Protein AF-A0A356KHK5-F1 (afdb_monomer_lite)

Radius of gyration: 16.65 Å; chains: 1; bounding box: 41×24×40 Å

Foldseek 3Di:
DDPVVVVVVVVVVPDDPVVNVVVVVVVVVVVVVVLLVVLCVVCVPDDPVRSVVVVVVVVVPPPPPPPD

Sequence (68 aa):
MNEARRVQLEIFRSWTPAERLQRGIELSAFCFEAREDRLRRQHPEASAAELRELRLREVLRTPSTRLE

Structure (mmCIF, N/CA/C/O backbone):
data_AF-A0A356KHK5-F1
#
_entry.id   AF-A0A356KHK5-F1
#
loop_
_atom_site.group_PDB
_atom_site.id
_atom_site.type_symbol
_atom_site.label_atom_id
_atom_site.label_alt_id
_atom_site.label_comp_id
_atom_site.label_asym_id
_atom_site.label_entity_id
_atom_site.label_seq_id
_atom_site.pdbx_PDB_ins_code
_atom_site.Cartn_x
_atom_site.Cartn_y
_atom_site.Cartn_z
_atom_site.occupancy
_atom_site.B_iso_or_equiv
_atom_site.auth_seq_id
_atom_site.auth_comp_id
_atom_site.auth_asym_id
_atom_site.auth_atom_id
_atom_site.pdbx_PDB_model_num
ATOM 1 N N . MET A 1 1 ? -24.400 11.004 4.944 1.00 62.28 1 MET A N 1
ATOM 2 C CA . MET A 1 1 ? -23.413 9.897 4.927 1.00 62.28 1 MET A CA 1
ATOM 3 C C . MET A 1 1 ? -24.091 8.698 4.280 1.00 62.28 1 MET A C 1
ATOM 5 O O . MET A 1 1 ? -25.206 8.412 4.691 1.00 62.28 1 MET A O 1
ATOM 9 N N . ASN A 1 2 ? -23.513 8.070 3.245 1.00 90.25 2 ASN A N 1
ATOM 10 C CA . ASN A 1 2 ? -24.158 6.911 2.611 1.00 90.25 2 ASN A CA 1
ATOM 11 C C . ASN A 1 2 ? -24.072 5.668 3.519 1.00 90.25 2 ASN A C 1
ATOM 13 O O . ASN A 1 2 ? -23.241 5.608 4.429 1.00 90.25 2 ASN A O 1
ATOM 17 N N . GLU A 1 3 ? -24.952 4.699 3.290 1.00 91.81 3 GLU A N 1
ATOM 18 C CA . GLU A 1 3 ? -25.072 3.492 4.113 1.00 91.81 3 GLU A CA 1
ATOM 19 C C . GLU A 1 3 ? -23.776 2.674 4.169 1.00 91.81 3 GLU A C 1
ATOM 21 O O . GLU A 1 3 ? -23.361 2.256 5.248 1.00 91.81 3 GLU A O 1
ATOM 26 N N . ALA A 1 4 ? -23.065 2.562 3.046 1.00 90.38 4 ALA A N 1
ATOM 27 C CA . ALA A 1 4 ? -21.771 1.887 2.981 1.00 90.38 4 ALA A CA 1
ATOM 28 C C . ALA A 1 4 ? -20.735 2.507 3.936 1.00 90.38 4 ALA A C 1
ATOM 30 O O . ALA A 1 4 ? -20.049 1.794 4.666 1.00 90.38 4 ALA A O 1
ATOM 31 N N . ARG A 1 5 ? -20.658 3.843 3.997 1.00 91.12 5 ARG A N 1
ATOM 32 C CA . ARG A 1 5 ? -19.740 4.550 4.899 1.00 91.12 5 ARG A CA 1
ATOM 33 C C . ARG A 1 5 ? -20.116 4.361 6.368 1.00 91.12 5 ARG A C 1
ATOM 35 O O . ARG A 1 5 ? -19.227 4.307 7.213 1.00 91.12 5 ARG A O 1
ATOM 42 N N . ARG A 1 6 ? -21.410 4.247 6.683 1.00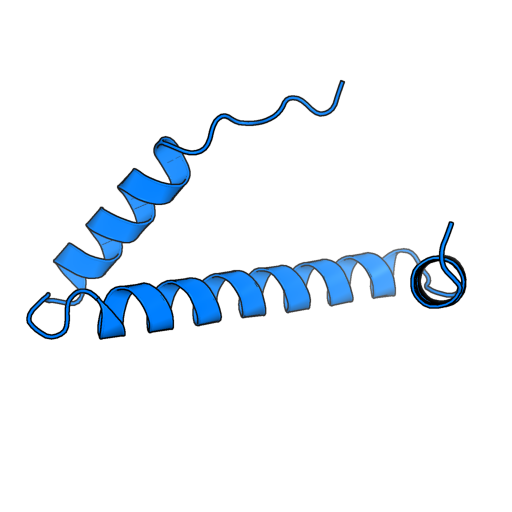 93.31 6 ARG A N 1
ATOM 43 C CA . ARG A 1 6 ? -21.880 3.937 8.043 1.00 93.31 6 ARG A CA 1
ATOM 44 C C . ARG A 1 6 ? -21.427 2.541 8.473 1.00 93.31 6 ARG A C 1
ATOM 46 O O . ARG A 1 6 ? -20.771 2.422 9.502 1.00 93.31 6 ARG A O 1
ATOM 53 N N . VAL A 1 7 ? -21.694 1.532 7.644 1.00 93.88 7 VAL A N 1
ATOM 54 C CA . VAL A 1 7 ? -21.299 0.136 7.899 1.00 93.88 7 VAL A CA 1
ATOM 55 C C . VAL A 1 7 ? -19.782 0.018 8.057 1.00 93.88 7 VAL A C 1
ATOM 57 O O . VAL A 1 7 ? -19.296 -0.605 8.995 1.00 93.88 7 VAL A O 1
ATOM 60 N N . GLN A 1 8 ? -19.012 0.686 7.197 1.00 88.19 8 GLN A N 1
ATOM 61 C CA . GLN A 1 8 ? -17.552 0.691 7.286 1.00 88.19 8 GLN A CA 1
ATOM 62 C C . GLN A 1 8 ? -17.042 1.262 8.620 1.00 88.19 8 GLN A C 1
ATOM 64 O O . GLN A 1 8 ? -16.126 0.708 9.225 1.00 88.19 8 GLN A O 1
ATOM 69 N N . LEU A 1 9 ? -17.641 2.354 9.104 1.00 91.00 9 LEU A N 1
ATOM 70 C CA . LEU A 1 9 ? -17.267 2.947 10.390 1.00 91.00 9 LEU A CA 1
ATOM 71 C C . LEU A 1 9 ? -17.638 2.051 11.574 1.00 91.00 9 LEU A C 1
ATOM 73 O O . LEU A 1 9 ? -16.883 1.992 12.542 1.00 91.00 9 LEU A O 1
ATOM 77 N N . GLU A 1 10 ? -18.773 1.360 11.511 1.00 95.06 10 GLU A N 1
ATOM 78 C CA . GLU A 1 10 ? -19.175 0.388 12.533 1.00 95.06 10 GLU A CA 1
ATOM 79 C C . GLU A 1 10 ? -18.194 -0.791 12.596 1.00 95.06 10 GLU A C 1
ATOM 81 O O . GLU A 1 10 ? -17.736 -1.141 13.685 1.00 95.06 10 GLU A O 1
ATOM 86 N N . ILE A 1 11 ? -17.763 -1.308 11.441 1.00 91.88 11 ILE A N 1
ATOM 87 C CA . ILE A 1 11 ? -16.719 -2.339 11.354 1.00 91.88 11 ILE A CA 1
ATOM 88 C C . ILE A 1 11 ? -15.419 -1.844 12.001 1.00 91.88 11 ILE A C 1
ATOM 90 O O . ILE A 1 11 ? -14.874 -2.513 12.877 1.00 91.88 11 ILE A O 1
ATOM 94 N N . PHE A 1 12 ? -14.941 -0.647 11.651 1.00 89.25 12 PHE A N 1
ATOM 95 C CA . PHE A 1 12 ? -13.701 -0.108 12.228 1.00 89.25 12 PHE A CA 1
ATOM 96 C C . PHE A 1 12 ? -13.793 0.112 13.742 1.00 89.25 12 PHE A C 1
ATOM 98 O O . PHE A 1 12 ? -12.816 -0.094 14.467 1.00 89.25 12 PHE A O 1
ATOM 105 N N . ARG A 1 13 ? -14.969 0.519 14.236 1.00 91.12 13 ARG A N 1
ATOM 106 C CA . ARG A 1 13 ? -15.223 0.699 15.671 1.00 91.12 13 ARG A CA 1
ATOM 107 C C . ARG A 1 13 ? -15.211 -0.621 16.433 1.00 91.12 13 ARG A C 1
ATOM 109 O O . ARG A 1 13 ? -14.795 -0.608 17.586 1.00 91.12 13 ARG A O 1
ATOM 116 N N . SER A 1 14 ? -15.608 -1.720 15.792 1.00 96.12 14 SER A N 1
ATOM 117 C CA . SER A 1 14 ? -15.618 -3.055 16.399 1.00 96.12 14 SER A CA 1
ATOM 118 C C . SER A 1 14 ? -14.219 -3.643 16.633 1.00 96.12 14 SER A C 1
ATOM 120 O O . SER A 1 14 ? -14.063 -4.528 17.466 1.00 96.12 14 SER A O 1
ATOM 122 N N . TRP A 1 15 ? -13.197 -3.133 15.937 1.00 95.94 15 TRP A N 1
ATOM 123 C CA . TRP A 1 15 ? -11.821 -3.619 16.045 1.00 95.94 15 TRP A CA 1
ATOM 124 C C . TRP A 1 15 ? -11.080 -3.072 17.264 1.00 95.94 15 TRP A C 1
ATOM 126 O O . TRP A 1 15 ? -11.131 -1.871 17.563 1.00 95.94 15 TRP A O 1
ATOM 136 N N . THR A 1 16 ? -10.290 -3.943 17.882 1.00 97.25 16 THR A N 1
ATOM 137 C CA . THR A 1 16 ? -9.264 -3.607 18.871 1.00 97.25 16 THR A CA 1
ATOM 138 C C . THR A 1 16 ? -8.127 -2.781 18.246 1.00 97.25 16 THR A C 1
ATOM 140 O O . THR A 1 16 ? -7.935 -2.789 17.025 1.00 97.25 16 THR A O 1
ATOM 143 N N . PRO A 1 17 ? -7.309 -2.078 19.054 1.00 95.00 17 PRO A N 1
ATOM 144 C CA . PRO A 1 17 ? -6.132 -1.371 18.546 1.00 95.00 17 PRO A CA 1
ATOM 145 C C . PRO A 1 17 ? -5.158 -2.262 17.758 1.00 95.00 17 PRO A C 1
ATOM 147 O O . PRO A 1 17 ? -4.636 -1.828 16.732 1.00 95.00 17 PRO A O 1
ATOM 150 N N . ALA A 1 18 ? -4.945 -3.508 18.197 1.00 96.75 18 ALA A N 1
ATOM 151 C CA . ALA A 1 18 ? -4.055 -4.453 17.521 1.00 96.75 18 ALA A CA 1
ATOM 152 C C . ALA A 1 18 ? -4.586 -4.845 16.134 1.00 96.75 18 ALA A C 1
ATOM 154 O O . ALA A 1 18 ? -3.842 -4.823 15.156 1.00 96.75 18 ALA A O 1
ATOM 155 N N . GLU A 1 19 ? -5.886 -5.122 16.022 1.00 97.19 19 GLU A N 1
ATOM 156 C CA . GLU A 1 19 ? -6.522 -5.424 14.737 1.00 97.19 19 GLU A CA 1
ATOM 157 C C . GLU A 1 19 ? -6.472 -4.225 13.792 1.00 97.19 19 GLU A C 1
ATOM 159 O O . GLU A 1 19 ? -6.154 -4.382 12.617 1.00 97.19 19 GLU A O 1
ATOM 164 N N . ARG A 1 20 ? -6.715 -3.009 14.296 1.00 92.69 20 ARG A N 1
ATOM 165 C CA . ARG A 1 20 ? -6.593 -1.786 13.487 1.00 92.69 20 ARG A CA 1
ATOM 166 C C . ARG A 1 20 ? -5.187 -1.617 12.926 1.00 92.69 20 ARG A C 1
ATOM 168 O O . ARG A 1 20 ? -5.048 -1.300 11.747 1.00 92.69 20 ARG A O 1
ATOM 175 N N . LEU A 1 21 ? -4.162 -1.842 13.750 1.00 93.69 21 LEU A N 1
ATOM 176 C CA . LEU A 1 21 ? -2.771 -1.782 13.310 1.00 93.69 21 LEU A CA 1
ATOM 177 C C . LEU A 1 21 ? -2.494 -2.834 12.232 1.00 93.69 21 LEU A C 1
ATOM 179 O O . LEU A 1 21 ? -1.983 -2.492 11.168 1.00 93.69 21 LEU A O 1
ATOM 183 N N . GLN A 1 22 ? -2.893 -4.083 12.471 1.00 96.38 22 GLN A N 1
ATOM 184 C CA . GLN A 1 22 ? -2.701 -5.183 11.528 1.00 96.38 22 GLN A CA 1
ATOM 185 C C . GLN A 1 22 ? -3.383 -4.907 10.178 1.00 96.38 22 GLN A C 1
ATOM 187 O O . GLN A 1 22 ? -2.755 -5.023 9.127 1.00 96.38 22 GLN A O 1
ATOM 192 N N . ARG A 1 23 ? -4.638 -4.442 10.186 1.00 93.94 23 ARG A N 1
ATOM 193 C CA . ARG A 1 23 ? -5.358 -4.056 8.961 1.00 93.94 23 ARG A CA 1
ATOM 194 C C . ARG A 1 23 ? -4.726 -2.857 8.262 1.00 93.94 23 ARG A C 1
ATOM 196 O O . ARG A 1 23 ? -4.701 -2.814 7.036 1.00 93.94 23 ARG A O 1
ATOM 203 N N . GLY A 1 24 ? -4.199 -1.895 9.017 1.00 92.19 24 GLY A N 1
ATOM 204 C CA . GLY A 1 24 ? -3.451 -0.767 8.462 1.00 92.19 24 GLY A CA 1
ATOM 205 C C . GLY A 1 24 ? -2.179 -1.211 7.735 1.00 92.19 24 GLY A C 1
ATOM 206 O O . GLY A 1 24 ? -1.881 -0.702 6.652 1.00 92.19 24 GLY A O 1
ATOM 207 N N . ILE A 1 25 ? -1.463 -2.194 8.288 1.00 94.12 25 ILE A N 1
ATOM 208 C CA . ILE A 1 25 ? -0.286 -2.807 7.657 1.00 94.12 25 ILE A CA 1
ATOM 209 C C . ILE A 1 25 ? -0.690 -3.530 6.367 1.00 94.12 25 ILE A C 1
ATOM 211 O O . ILE A 1 25 ? -0.092 -3.279 5.323 1.00 94.12 25 ILE A O 1
ATOM 215 N N . GLU A 1 26 ? -1.737 -4.359 6.411 1.00 94.75 26 GLU A N 1
ATOM 216 C CA . GLU A 1 26 ? -2.265 -5.076 5.239 1.00 94.75 26 GLU A CA 1
ATOM 217 C C . GLU A 1 26 ? -2.692 -4.117 4.122 1.00 94.75 26 GLU A C 1
ATOM 219 O O . GLU A 1 26 ? -2.315 -4.294 2.964 1.00 94.75 26 GLU A O 1
ATOM 224 N N . LEU A 1 27 ? -3.428 -3.056 4.466 1.00 92.88 27 LEU A N 1
ATOM 225 C CA . LEU A 1 27 ? -3.854 -2.040 3.508 1.00 92.88 27 LEU A CA 1
ATOM 226 C C . LEU A 1 27 ? -2.658 -1.307 2.897 1.00 92.88 27 LEU A C 1
ATOM 228 O O . LEU A 1 27 ? -2.654 -1.026 1.699 1.00 92.88 27 LEU A O 1
ATOM 232 N N . SER A 1 28 ? -1.642 -1.006 3.706 1.00 90.81 28 SER A N 1
ATOM 233 C CA . SER A 1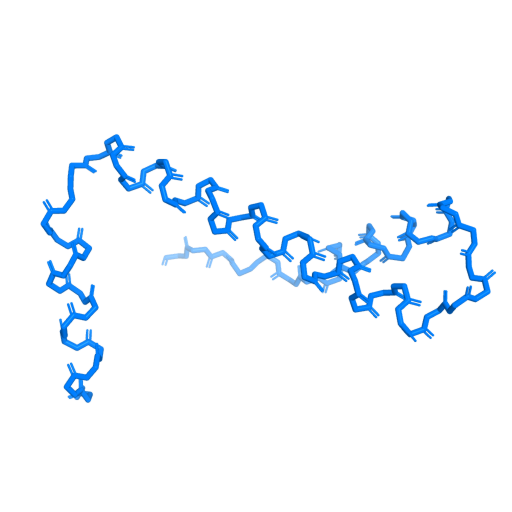 28 ? -0.423 -0.362 3.222 1.00 90.81 28 SER A CA 1
ATOM 234 C C . SER A 1 28 ? 0.302 -1.266 2.227 1.00 90.81 28 SER A C 1
ATOM 236 O O . SER A 1 28 ? 0.640 -0.807 1.137 1.00 90.81 28 SER A O 1
ATOM 238 N N . ALA A 1 29 ? 0.477 -2.551 2.557 1.00 92.69 29 ALA A N 1
ATOM 239 C CA . ALA A 1 29 ? 1.093 -3.541 1.674 1.00 92.69 29 ALA A CA 1
ATOM 240 C C . ALA A 1 29 ? 0.340 -3.658 0.341 1.00 92.69 29 ALA A C 1
ATOM 242 O O . ALA A 1 29 ? 0.946 -3.490 -0.717 1.00 92.69 29 ALA A O 1
ATOM 243 N N . PHE A 1 30 ? -0.987 -3.805 0.391 1.00 94.56 30 PHE A N 1
ATOM 244 C CA . PHE A 1 30 ? -1.832 -3.831 -0.803 1.00 94.56 30 PHE A CA 1
ATOM 245 C C . PHE A 1 30 ? -1.648 -2.578 -1.672 1.00 94.56 30 PHE A C 1
ATOM 247 O O . PHE A 1 30 ? -1.480 -2.671 -2.887 1.00 94.56 30 PHE A O 1
ATOM 254 N N . CYS A 1 31 ? -1.646 -1.386 -1.064 1.00 90.62 31 CYS A N 1
ATOM 255 C CA . CYS A 1 31 ? -1.438 -0.138 -1.800 1.00 90.62 31 CYS A CA 1
ATOM 256 C C . CYS A 1 31 ? -0.058 -0.087 -2.475 1.00 90.62 31 CYS A C 1
ATOM 258 O O . CYS A 1 31 ? 0.055 0.418 -3.595 1.00 90.62 31 CYS A O 1
ATOM 260 N N . PHE A 1 32 ? 0.989 -0.591 -1.813 1.00 88.00 32 PHE A N 1
ATOM 261 C CA . PHE A 1 32 ? 2.330 -0.664 -2.392 1.00 88.00 32 PHE A CA 1
ATOM 262 C C . PHE A 1 32 ? 2.380 -1.610 -3.595 1.00 88.00 32 PHE A C 1
ATOM 264 O O . PHE A 1 32 ? 2.896 -1.212 -4.640 1.00 88.00 32 PHE A O 1
ATOM 271 N N . GLU A 1 33 ? 1.803 -2.805 -3.477 1.00 91.56 33 GLU A N 1
ATOM 272 C CA . GLU A 1 33 ? 1.741 -3.795 -4.559 1.00 91.56 33 GLU A CA 1
ATOM 273 C C . GLU A 1 33 ? 0.942 -3.269 -5.756 1.00 91.56 33 GLU A C 1
ATOM 275 O O . GLU A 1 33 ? 1.440 -3.243 -6.882 1.00 91.56 33 GLU A O 1
ATOM 280 N N . ALA A 1 34 ? -0.257 -2.732 -5.515 1.00 92.88 34 ALA A N 1
ATOM 281 C CA . ALA A 1 34 ? -1.101 -2.167 -6.565 1.00 92.88 34 ALA A CA 1
ATOM 282 C C . ALA A 1 34 ? -0.406 -1.014 -7.314 1.00 92.88 34 ALA A C 1
ATOM 284 O O . ALA A 1 34 ? -0.555 -0.858 -8.532 1.00 92.88 34 ALA A O 1
ATOM 285 N N . ARG A 1 35 ? 0.376 -0.198 -6.595 1.00 90.44 35 ARG A N 1
ATOM 286 C CA . ARG A 1 35 ? 1.176 0.878 -7.188 1.00 90.44 35 ARG A CA 1
ATOM 287 C C . ARG A 1 35 ? 2.312 0.329 -8.044 1.00 90.44 35 ARG A C 1
ATOM 289 O O . ARG A 1 35 ? 2.550 0.865 -9.125 1.00 90.4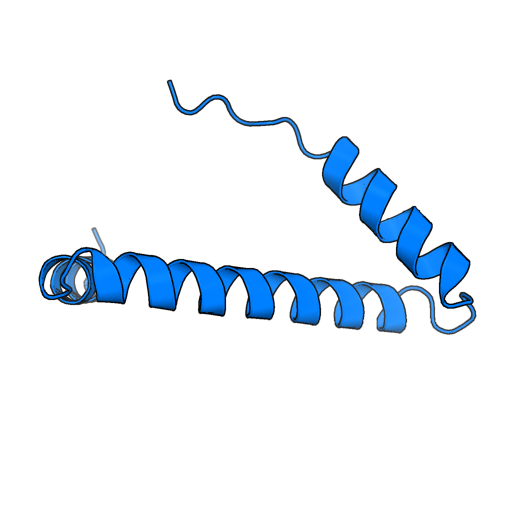4 35 ARG A O 1
ATOM 296 N N . GLU A 1 36 ? 2.999 -0.710 -7.582 1.00 90.25 36 GLU A N 1
ATOM 297 C CA . GLU A 1 36 ? 4.073 -1.358 -8.333 1.00 90.25 36 GLU A CA 1
ATOM 298 C C . GLU A 1 36 ? 3.549 -1.993 -9.625 1.00 90.25 36 GLU A C 1
ATOM 300 O O . GLU A 1 36 ? 4.097 -1.745 -10.699 1.00 90.25 36 GLU A O 1
ATOM 305 N N . ASP A 1 37 ? 2.426 -2.701 -9.560 1.00 94.31 37 ASP A N 1
ATOM 306 C CA . ASP A 1 37 ? 1.786 -3.292 -10.737 1.00 94.31 37 ASP A CA 1
ATOM 307 C C . ASP A 1 37 ? 1.296 -2.244 -11.734 1.00 94.31 37 ASP A C 1
ATOM 309 O O . ASP A 1 37 ? 1.319 -2.454 -12.950 1.00 94.31 37 ASP A O 1
ATOM 313 N N . ARG A 1 38 ? 0.849 -1.084 -11.248 1.00 95.19 38 ARG A N 1
ATOM 314 C CA . ARG A 1 38 ? 0.544 0.053 -12.119 1.00 95.19 38 ARG A CA 1
ATOM 315 C C . ARG A 1 38 ? 1.807 0.566 -12.818 1.00 95.19 38 ARG A C 1
ATOM 317 O O . ARG A 1 38 ? 1.759 0.773 -14.026 1.00 95.19 38 ARG A O 1
ATOM 324 N N . LEU A 1 39 ? 2.915 0.746 -12.094 1.00 94.06 39 LEU A N 1
ATOM 325 C CA . LEU A 1 39 ? 4.174 1.235 -12.672 1.00 94.06 39 LEU A CA 1
ATOM 326 C C . LEU A 1 39 ? 4.737 0.263 -13.714 1.00 94.06 39 LEU A C 1
ATOM 328 O O . LEU A 1 39 ? 5.112 0.701 -14.797 1.00 94.06 39 LEU A O 1
ATOM 332 N N . ARG A 1 40 ? 4.714 -1.047 -13.441 1.00 94.94 40 ARG A N 1
ATOM 333 C CA . ARG A 1 40 ? 5.126 -2.083 -14.406 1.00 94.94 40 ARG A CA 1
ATOM 334 C C . ARG A 1 40 ? 4.300 -2.034 -15.690 1.00 94.94 40 ARG A C 1
ATOM 336 O O . ARG A 1 40 ? 4.854 -2.105 -16.778 1.00 94.94 40 ARG A O 1
ATOM 343 N N . ARG A 1 41 ? 2.977 -1.862 -15.579 1.00 96.50 41 ARG A N 1
ATOM 344 C CA . ARG A 1 41 ? 2.092 -1.740 -16.753 1.00 96.50 41 ARG A CA 1
ATOM 345 C C . ARG A 1 41 ? 2.318 -0.453 -17.547 1.00 96.50 41 ARG A C 1
ATOM 347 O O . ARG A 1 41 ? 2.135 -0.458 -18.757 1.00 96.50 41 ARG A O 1
ATOM 354 N N . GLN A 1 42 ? 2.683 0.641 -16.880 1.00 96.44 42 GLN A N 1
ATOM 355 C CA . GLN A 1 42 ? 2.965 1.929 -17.526 1.00 96.44 42 GLN A CA 1
ATOM 356 C C . GLN A 1 42 ? 4.358 1.982 -18.165 1.00 96.44 42 GLN A C 1
ATOM 358 O O . GLN A 1 42 ? 4.553 2.708 -19.138 1.00 96.44 42 GLN A O 1
ATOM 363 N N . HIS A 1 43 ? 5.310 1.215 -17.633 1.00 95.12 43 HIS A N 1
ATOM 364 C CA . HIS A 1 43 ? 6.703 1.188 -18.066 1.00 95.12 43 HIS A CA 1
ATOM 365 C C . HIS A 1 43 ? 7.187 -0.263 -18.251 1.00 95.12 43 HIS A C 1
ATOM 367 O O . HIS A 1 43 ? 8.031 -0.721 -17.482 1.00 95.12 43 HIS A O 1
ATOM 373 N N . PRO A 1 44 ? 6.664 -1.001 -19.249 1.00 95.38 44 PRO A N 1
ATOM 374 C CA . PRO A 1 44 ? 6.984 -2.420 -19.435 1.00 95.38 44 PRO A CA 1
ATOM 375 C C . PRO A 1 44 ? 8.465 -2.676 -19.753 1.00 95.38 44 PRO A C 1
ATOM 377 O O . PRO A 1 44 ? 8.981 -3.736 -19.420 1.00 95.38 44 PRO A O 1
ATOM 380 N N . GLU A 1 45 ? 9.147 -1.694 -20.346 1.00 96.62 45 GLU A N 1
ATOM 381 C CA . GLU A 1 45 ? 10.573 -1.763 -20.696 1.00 96.62 45 GLU A CA 1
ATOM 382 C C . GLU A 1 45 ? 11.502 -1.326 -19.551 1.00 96.62 45 GLU A C 1
ATOM 384 O O . GLU A 1 45 ? 12.722 -1.416 -19.672 1.00 96.62 45 GLU A O 1
ATOM 389 N N . ALA A 1 46 ? 10.955 -0.806 -18.445 1.00 94.56 46 ALA A N 1
ATOM 390 C CA . ALA A 1 46 ? 11.777 -0.310 -17.349 1.00 94.56 46 ALA A CA 1
ATOM 391 C C . ALA A 1 46 ? 12.403 -1.465 -16.562 1.00 94.56 46 ALA A C 1
ATOM 393 O O . ALA A 1 46 ? 11.735 -2.410 -16.135 1.00 94.56 46 ALA A O 1
ATOM 394 N N . SER A 1 47 ? 13.695 -1.339 -16.283 1.00 95.56 47 SER A N 1
ATOM 395 C CA . SER A 1 47 ? 14.401 -2.204 -15.349 1.00 95.56 47 SER A CA 1
ATOM 396 C C . SER A 1 47 ? 13.860 -2.050 -13.922 1.00 95.56 47 SER A C 1
ATOM 398 O O . SER A 1 47 ? 13.249 -1.047 -13.541 1.00 95.56 47 SER A O 1
ATOM 400 N N . ALA A 1 48 ? 14.158 -3.028 -13.065 1.00 91.12 48 ALA A N 1
ATOM 401 C CA . ALA A 1 48 ? 13.780 -2.970 -11.653 1.00 91.12 48 ALA A CA 1
ATOM 402 C C . ALA A 1 48 ? 14.344 -1.729 -10.923 1.00 91.12 48 ALA A C 1
ATOM 404 O O . ALA A 1 48 ? 13.708 -1.204 -10.005 1.00 91.12 48 ALA A O 1
ATOM 405 N N . ALA A 1 49 ? 15.525 -1.246 -11.327 1.00 94.00 49 ALA A N 1
ATOM 406 C CA . ALA A 1 49 ? 16.134 -0.044 -10.762 1.00 94.00 49 ALA A CA 1
ATOM 407 C C . ALA A 1 49 ? 15.354 1.223 -11.154 1.00 94.00 49 ALA A C 1
ATOM 409 O O . ALA A 1 49 ? 15.050 2.046 -10.289 1.00 94.00 49 ALA A O 1
ATOM 410 N N . GLU A 1 50 ? 14.954 1.335 -12.421 1.00 94.38 50 GLU A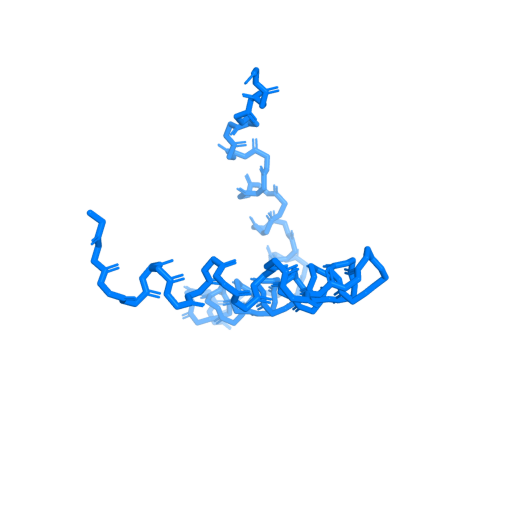 N 1
ATOM 411 C CA . GLU A 1 50 ? 14.159 2.459 -12.930 1.00 94.38 50 GLU A CA 1
ATOM 412 C C . GLU A 1 50 ? 12.758 2.488 -12.307 1.00 94.38 50 GLU A C 1
ATOM 414 O O . GLU A 1 50 ? 12.298 3.542 -11.867 1.00 94.38 50 GLU A O 1
ATOM 419 N N . LEU A 1 51 ? 12.102 1.331 -12.158 1.00 93.06 51 LEU A N 1
ATOM 420 C CA . LEU A 1 51 ? 10.815 1.233 -11.455 1.00 93.06 51 LEU A CA 1
ATOM 421 C C . LEU A 1 51 ? 1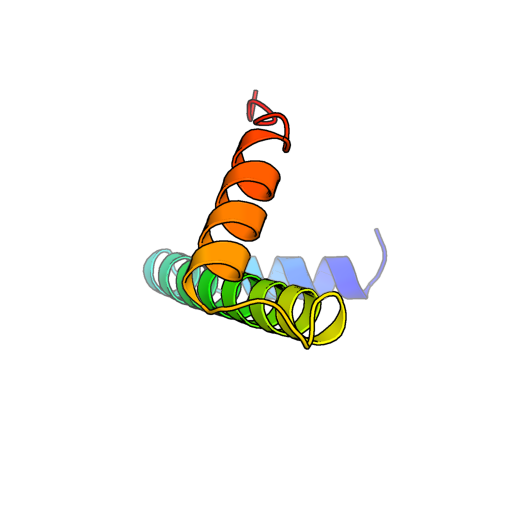0.925 1.682 -9.989 1.00 93.06 51 LEU A C 1
ATOM 423 O O . LEU A 1 51 ? 10.038 2.374 -9.476 1.00 93.06 51 LEU A O 1
ATOM 427 N N . ARG A 1 52 ? 12.028 1.337 -9.308 1.00 90.81 52 ARG A N 1
ATOM 428 C CA . ARG A 1 52 ? 12.292 1.788 -7.933 1.00 90.81 52 ARG A CA 1
ATOM 429 C C . ARG A 1 52 ? 12.480 3.304 -7.867 1.00 90.81 52 ARG A C 1
ATOM 431 O O . ARG A 1 52 ? 11.959 3.930 -6.941 1.00 90.81 52 ARG A O 1
ATOM 438 N N . GLU A 1 53 ? 13.192 3.892 -8.821 1.00 93.50 53 GLU A N 1
ATOM 439 C CA . GLU A 1 53 ? 13.382 5.341 -8.888 1.00 93.50 53 GLU A CA 1
ATOM 440 C C . GLU A 1 53 ? 12.063 6.076 -9.163 1.00 93.50 53 GLU A C 1
ATOM 442 O O . GLU A 1 53 ? 11.726 7.028 -8.453 1.00 93.50 53 GLU A O 1
ATOM 447 N N . LEU A 1 54 ? 11.278 5.601 -10.136 1.00 91.56 54 LEU A N 1
ATOM 448 C CA . LEU A 1 54 ? 9.952 6.137 -10.442 1.00 91.56 54 LEU A CA 1
ATOM 449 C C . LEU A 1 54 ? 9.067 6.130 -9.196 1.00 91.56 54 LEU A C 1
ATOM 451 O O . LEU A 1 54 ? 8.502 7.165 -8.847 1.00 91.56 54 LEU A O 1
ATOM 455 N N . ARG A 1 55 ? 9.035 5.016 -8.455 1.00 88.50 55 ARG A N 1
ATOM 456 C CA . ARG A 1 55 ? 8.305 4.912 -7.185 1.00 88.50 55 ARG A CA 1
ATOM 457 C C . ARG A 1 55 ? 8.743 5.971 -6.169 1.00 88.50 55 ARG A C 1
ATOM 459 O O . ARG A 1 55 ? 7.890 6.607 -5.554 1.00 88.50 55 ARG A O 1
ATOM 466 N N . LEU A 1 56 ? 10.050 6.170 -5.980 1.00 89.12 56 LEU A N 1
ATOM 467 C CA . LEU A 1 56 ? 10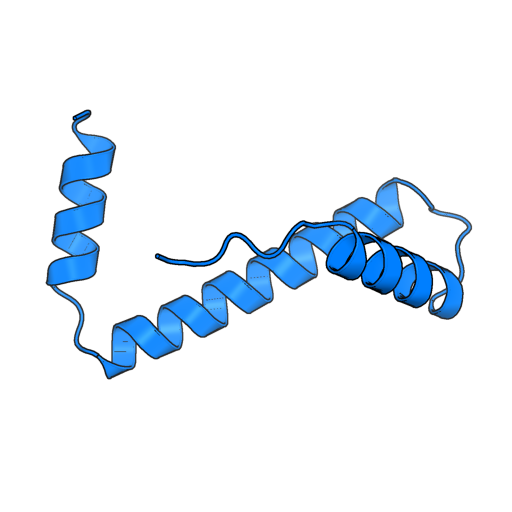.581 7.155 -5.028 1.00 89.12 56 LEU A CA 1
ATOM 468 C C . LEU A 1 56 ? 10.186 8.584 -5.405 1.00 89.12 56 LEU A C 1
ATOM 470 O O . LEU A 1 56 ? 9.688 9.323 -4.557 1.00 89.12 56 LEU A O 1
ATOM 474 N N . ARG A 1 57 ? 10.335 8.960 -6.680 1.00 88.19 57 ARG A N 1
ATOM 475 C CA . ARG A 1 57 ? 9.928 10.287 -7.176 1.00 88.19 57 ARG A CA 1
ATOM 476 C C . ARG A 1 57 ? 8.454 10.559 -6.904 1.00 88.19 57 ARG A C 1
ATOM 478 O O . ARG A 1 57 ? 8.060 11.673 -6.579 1.00 88.19 57 ARG A O 1
ATOM 485 N N . GLU A 1 58 ? 7.641 9.529 -7.037 1.00 85.31 58 GLU A N 1
ATOM 486 C CA . GLU A 1 58 ? 6.198 9.608 -6.923 1.00 85.31 58 GLU A CA 1
ATOM 487 C C . GLU A 1 58 ? 5.733 9.682 -5.450 1.00 85.31 58 GLU A C 1
ATOM 489 O O . GLU A 1 58 ? 4.724 10.319 -5.152 1.00 85.31 58 GLU A O 1
ATOM 494 N N . VAL A 1 59 ? 6.485 9.098 -4.506 1.00 80.56 59 VAL A N 1
ATOM 495 C CA . VAL A 1 59 ? 6.301 9.320 -3.055 1.00 80.56 59 VAL A CA 1
ATOM 496 C C . VAL A 1 59 ? 6.699 10.747 -2.676 1.00 80.56 59 VAL A C 1
ATOM 498 O O . VAL A 1 59 ? 5.928 11.441 -2.023 1.00 80.56 59 VAL A O 1
ATOM 501 N N . LEU A 1 60 ? 7.859 11.213 -3.142 1.00 79.75 60 LEU A N 1
ATOM 502 C CA . LEU A 1 60 ? 8.395 12.539 -2.810 1.00 79.75 60 LEU A CA 1
ATOM 503 C C . LEU A 1 60 ? 7.587 13.698 -3.417 1.00 79.75 60 LEU A C 1
ATOM 505 O O . LEU A 1 60 ? 7.604 14.804 -2.885 1.00 79.75 60 LEU A O 1
ATOM 509 N N . ARG A 1 61 ? 6.871 13.459 -4.523 1.00 73.31 61 ARG A N 1
ATOM 510 C CA . ARG A 1 61 ? 5.969 14.439 -5.151 1.00 73.31 61 ARG A CA 1
ATOM 511 C C . ARG A 1 61 ? 4.615 14.570 -4.467 1.00 73.31 61 ARG A C 1
ATOM 513 O O . ARG A 1 61 ? 3.910 15.536 -4.743 1.00 73.31 61 ARG A O 1
ATOM 520 N N . THR A 1 62 ? 4.225 13.609 -3.633 1.00 60.78 62 THR A N 1
ATOM 521 C CA . THR A 1 62 ? 2.937 13.685 -2.944 1.00 60.78 62 THR A CA 1
ATOM 522 C C . THR A 1 62 ? 3.113 14.636 -1.759 1.00 60.78 62 THR A C 1
ATOM 524 O O . THR A 1 62 ? 3.893 14.309 -0.863 1.00 60.78 62 THR A O 1
ATOM 527 N N . PRO A 1 63 ? 2.470 15.821 -1.735 1.00 54.78 63 PRO A N 1
ATOM 528 C CA . PRO A 1 63 ? 2.581 16.708 -0.587 1.00 54.78 63 PRO A CA 1
ATOM 529 C C . PRO A 1 63 ? 2.110 15.943 0.647 1.00 54.78 63 PRO A C 1
ATOM 531 O O . PRO A 1 63 ? 1.012 15.388 0.654 1.00 54.78 63 PRO A O 1
ATOM 534 N N . SER A 1 64 ? 2.964 15.880 1.670 1.00 55.16 64 SER A N 1
ATOM 535 C CA . SER A 1 64 ? 2.573 15.377 2.982 1.00 55.16 64 SER A CA 1
ATOM 536 C C . SER A 1 64 ? 1.460 16.289 3.482 1.00 55.16 64 SER A C 1
ATOM 538 O O . SER A 1 64 ? 1.716 17.415 3.911 1.00 55.16 64 SER A O 1
ATOM 540 N N . THR A 1 65 ? 0.208 15.858 3.343 1.00 52.94 65 THR A N 1
ATOM 541 C CA . THR A 1 65 ? -0.904 16.503 4.029 1.00 52.94 65 THR A CA 1
ATOM 542 C C . THR A 1 65 ? -0.604 16.368 5.511 1.00 52.94 65 THR A C 1
ATOM 544 O O . THR A 1 65 ? -0.719 15.271 6.061 1.00 52.94 65 THR A O 1
ATOM 547 N N . ARG A 1 66 ? -0.159 17.465 6.139 1.00 47.69 66 ARG A N 1
ATOM 548 C CA . ARG A 1 66 ? -0.153 17.575 7.596 1.00 47.69 66 ARG A CA 1
ATOM 549 C C . ARG A 1 66 ? -1.549 17.185 8.059 1.00 47.69 66 ARG A C 1
ATOM 551 O O . ARG A 1 66 ? -2.532 17.782 7.629 1.00 47.69 66 ARG A O 1
ATOM 558 N N . LEU A 1 67 ? -1.614 16.143 8.875 1.00 47.69 67 LEU A N 1
ATOM 559 C CA . LEU A 1 67 ? -2.780 15.875 9.695 1.00 47.69 67 LEU A CA 1
ATOM 560 C C . LEU A 1 67 ? -2.731 16.933 10.803 1.00 47.69 67 LEU A C 1
ATOM 562 O O . LEU A 1 67 ? -2.058 16.729 11.811 1.00 47.69 67 LEU A O 1
ATOM 566 N N . GLU A 1 68 ? -3.298 18.106 10.516 1.00 39.69 68 GLU A N 1
ATOM 567 C CA . GLU A 1 68 ? -3.659 19.106 11.531 1.00 39.69 68 GLU A CA 1
ATOM 568 C C . GLU A 1 68 ? -4.923 18.663 12.276 1.00 39.69 68 GLU A C 1
ATOM 570 O O . GLU A 1 68 ? -5.825 18.081 11.624 1.00 39.69 68 GLU A O 1
#

Secondary structure (DSSP, 8-state):
--HHHHHHHHHHHHS-HHHHHHHHHHHHHHHHHHHHHHHHHH-TT--HHHHHHHHHHHHHTS------

pLDDT: mean 87.51, std 13.56, range [39.69, 97.25]